Protein AF-A0A9E7CZN5-F1 (afdb_monomer_lite)

Structure (mmCIF, N/CA/C/O backbone):
data_AF-A0A9E7CZN5-F1
#
_entry.id   AF-A0A9E7CZN5-F1
#
loop_
_atom_site.group_PDB
_atom_site.id
_atom_site.type_symbol
_atom_site.label_atom_id
_atom_site.label_alt_id
_atom_site.label_comp_id
_atom_site.label_asym_id
_atom_site.label_entity_id
_atom_site.label_seq_id
_atom_site.pdbx_PDB_ins_code
_atom_site.Cartn_x
_atom_site.Cartn_y
_atom_site.Cartn_z
_atom_site.occupancy
_atom_site.B_iso_or_equiv
_atom_site.auth_seq_id
_atom_site.auth_comp_id
_atom_site.auth_asym_id
_atom_site.auth_atom_id
_atom_site.pdbx_PDB_model_num
ATOM 1 N N . MET A 1 1 ? -8.195 4.586 29.056 1.00 40.50 1 MET A N 1
ATOM 2 C CA . MET A 1 1 ? -7.686 4.539 27.667 1.00 40.50 1 MET A CA 1
ATOM 3 C C . MET A 1 1 ? -7.596 3.080 27.252 1.00 40.50 1 MET A C 1
ATOM 5 O O . MET A 1 1 ? -6.788 2.358 27.817 1.00 40.50 1 MET A O 1
ATOM 9 N N . LYS A 1 2 ? -8.501 2.608 26.383 1.00 40.16 2 LYS A N 1
ATOM 10 C CA . LYS A 1 2 ? -8.469 1.225 25.885 1.00 40.16 2 LYS A CA 1
ATOM 11 C C . LYS A 1 2 ? -7.324 1.099 24.885 1.00 40.16 2 LYS A C 1
ATOM 13 O O . LYS A 1 2 ? -7.206 1.904 23.971 1.00 40.16 2 LYS A O 1
ATOM 18 N N . THR A 1 3 ? -6.476 0.114 25.119 1.00 41.22 3 THR A N 1
ATOM 19 C CA . THR A 1 3 ? -5.294 -0.231 24.339 1.00 41.22 3 THR A CA 1
ATOM 20 C C . THR A 1 3 ? -5.680 -0.676 22.926 1.00 41.22 3 THR A C 1
ATOM 22 O O . THR A 1 3 ? -6.116 -1.802 22.701 1.00 41.22 3 THR A O 1
ATOM 25 N N . THR A 1 4 ? -5.492 0.214 21.954 1.00 48.31 4 THR A N 1
ATOM 26 C CA . THR A 1 4 ? -5.543 -0.019 20.501 1.00 48.31 4 THR A CA 1
ATOM 27 C C . THR A 1 4 ? -4.347 -0.872 20.055 1.00 48.31 4 THR A C 1
ATOM 29 O O . THR A 1 4 ? -3.471 -0.414 19.339 1.00 48.31 4 THR A O 1
ATOM 32 N N . LYS A 1 5 ? -4.237 -2.117 20.534 1.00 48.31 5 LYS A N 1
ATOM 33 C CA . LYS A 1 5 ? -3.150 -3.027 20.113 1.00 48.31 5 LYS A CA 1
ATOM 34 C C . LYS A 1 5 ? -3.569 -3.990 18.995 1.00 48.31 5 LYS A C 1
ATOM 36 O O . LYS A 1 5 ? -2.715 -4.612 18.385 1.00 48.31 5 LYS A O 1
ATOM 41 N N . VAL A 1 6 ? -4.872 -4.091 18.718 1.00 49.97 6 VAL A N 1
ATOM 42 C CA . VAL A 1 6 ? -5.435 -5.055 17.756 1.00 49.97 6 VAL A CA 1
ATOM 43 C C . VAL A 1 6 ? -5.527 -4.480 16.331 1.00 49.97 6 VAL A C 1
ATOM 45 O O . VAL A 1 6 ? -5.364 -5.228 15.378 1.00 49.97 6 VAL A O 1
ATOM 48 N N . SER A 1 7 ? -5.688 -3.160 16.147 1.00 60.56 7 SER A N 1
ATOM 49 C CA . SER A 1 7 ? -5.863 -2.580 14.800 1.00 60.56 7 SER A CA 1
ATOM 50 C C . SER A 1 7 ? -4.563 -2.437 13.998 1.00 60.56 7 SER A C 1
ATOM 52 O O . SER A 1 7 ? -4.599 -2.481 12.770 1.00 60.56 7 SER A O 1
ATOM 54 N N . THR A 1 8 ? -3.413 -2.266 14.660 1.00 78.00 8 THR A N 1
ATOM 55 C CA . THR A 1 8 ? -2.143 -1.960 13.978 1.00 78.00 8 THR A CA 1
ATOM 56 C C . THR A 1 8 ? -1.540 -3.179 13.279 1.00 78.00 8 THR A C 1
ATOM 58 O O . THR A 1 8 ? -1.093 -3.055 12.144 1.00 78.00 8 THR A O 1
ATOM 61 N N . GLU A 1 9 ? -1.571 -4.362 13.899 1.00 86.31 9 GLU A N 1
ATOM 62 C CA . GLU A 1 9 ? -1.021 -5.587 13.290 1.00 86.31 9 GLU A CA 1
ATOM 63 C C . GLU A 1 9 ? -1.851 -6.060 12.089 1.00 86.31 9 GLU A C 1
ATOM 65 O O . GLU A 1 9 ? -1.296 -6.435 11.057 1.00 86.31 9 GLU A O 1
ATOM 70 N N . GLU A 1 10 ? -3.182 -5.975 12.176 1.00 87.75 10 GLU A N 1
ATOM 71 C CA . GLU A 1 10 ? -4.067 -6.270 11.042 1.00 87.75 10 GLU A CA 1
ATOM 72 C C . GLU A 1 10 ? -3.834 -5.297 9.879 1.00 87.75 10 GLU A C 1
ATOM 74 O O . GLU A 1 10 ? -3.707 -5.723 8.729 1.00 87.75 10 GLU A O 1
ATOM 79 N N . THR A 1 11 ? -3.704 -3.998 10.176 1.00 90.12 11 THR A N 1
ATOM 80 C CA . THR A 1 11 ? -3.376 -2.973 9.172 1.00 90.12 11 THR A CA 1
ATOM 81 C C . THR A 1 11 ? -2.032 -3.270 8.508 1.00 90.12 11 THR A C 1
ATOM 83 O O . THR A 1 11 ? -1.922 -3.257 7.281 1.00 90.12 11 THR A O 1
ATOM 86 N N . ARG A 1 12 ? -1.013 -3.601 9.309 1.00 91.94 12 ARG A N 1
ATOM 87 C CA . ARG A 1 12 ? 0.331 -3.942 8.835 1.00 91.94 12 ARG A CA 1
ATOM 88 C C . ARG A 1 12 ? 0.308 -5.171 7.925 1.00 91.94 12 ARG A C 1
ATOM 90 O O . ARG A 1 12 ? 0.921 -5.157 6.858 1.00 91.94 12 ARG A O 1
ATOM 97 N N . LEU A 1 13 ? -0.459 -6.203 8.280 1.00 92.94 13 LEU A N 1
ATOM 98 C CA . LEU A 1 13 ? -0.645 -7.387 7.440 1.00 92.94 13 LEU A CA 1
ATOM 99 C C . LEU A 1 13 ? -1.313 -7.044 6.098 1.00 92.94 13 LEU A C 1
ATOM 101 O O . LEU A 1 13 ? -0.885 -7.532 5.052 1.00 92.94 13 LEU A O 1
ATOM 105 N N . LEU A 1 14 ? -2.334 -6.181 6.102 1.00 93.62 14 LEU A N 1
ATOM 106 C CA . LEU A 1 14 ? -2.981 -5.719 4.870 1.00 93.62 14 LEU A CA 1
ATOM 107 C C . LEU A 1 14 ? -2.009 -4.949 3.967 1.00 93.62 14 LEU A C 1
ATOM 109 O O . LEU A 1 14 ? -1.991 -5.185 2.758 1.00 93.62 14 LEU A O 1
ATOM 113 N N . ILE A 1 15 ? -1.180 -4.077 4.544 1.00 94.44 15 ILE A N 1
ATOM 114 C CA . ILE A 1 15 ? -0.148 -3.326 3.818 1.00 94.44 15 ILE A CA 1
ATOM 115 C C . ILE A 1 15 ? 0.880 -4.277 3.193 1.00 94.44 15 ILE A C 1
ATOM 117 O O . ILE A 1 15 ? 1.157 -4.170 1.999 1.00 94.44 15 ILE A O 1
ATOM 121 N N . ARG A 1 16 ? 1.381 -5.265 3.946 1.00 94.00 16 ARG A N 1
ATOM 122 C CA . ARG A 1 16 ? 2.297 -6.296 3.422 1.00 94.00 16 ARG A CA 1
ATOM 123 C C . ARG A 1 16 ? 1.699 -7.053 2.244 1.00 94.00 16 ARG A C 1
ATOM 125 O O . ARG A 1 16 ? 2.352 -7.207 1.215 1.00 94.00 16 ARG A O 1
ATOM 132 N N . ASN A 1 17 ? 0.440 -7.469 2.365 1.00 94.19 17 ASN A N 1
ATOM 133 C CA . ASN A 1 17 ? -0.261 -8.172 1.294 1.00 94.19 17 ASN A CA 1
ATOM 134 C C . ASN A 1 17 ? -0.416 -7.301 0.038 1.00 94.19 17 ASN A C 1
ATOM 136 O O . ASN A 1 17 ? -0.290 -7.805 -1.077 1.00 94.19 17 ASN A O 1
ATOM 140 N N . LEU A 1 18 ? -0.668 -5.997 0.198 1.00 94.62 18 LEU A N 1
ATOM 141 C CA . LEU A 1 18 ? -0.727 -5.049 -0.918 1.00 94.62 18 LEU A CA 1
ATOM 142 C C . LEU A 1 18 ? 0.634 -4.892 -1.611 1.00 94.62 18 LEU A C 1
ATOM 144 O O . LEU A 1 18 ? 0.691 -4.973 -2.839 1.00 94.62 18 LEU A O 1
ATOM 148 N N . ILE A 1 19 ? 1.718 -4.726 -0.844 1.00 93.88 19 ILE A N 1
ATOM 149 C CA . ILE A 1 19 ? 3.091 -4.641 -1.371 1.00 93.88 19 ILE A CA 1
ATOM 150 C C . ILE A 1 19 ? 3.442 -5.916 -2.143 1.00 93.88 19 ILE A C 1
ATOM 152 O O . ILE A 1 19 ? 3.862 -5.839 -3.298 1.00 93.88 19 ILE A O 1
ATOM 156 N N . GLN A 1 20 ? 3.232 -7.086 -1.533 1.00 92.75 20 GLN A N 1
ATOM 157 C CA . GLN A 1 20 ? 3.556 -8.370 -2.150 1.00 92.75 20 GLN A CA 1
ATOM 158 C C . GLN A 1 20 ? 2.764 -8.574 -3.442 1.00 92.75 20 GLN A C 1
ATOM 160 O O . GLN A 1 20 ? 3.341 -8.888 -4.477 1.00 92.75 20 GLN A O 1
ATOM 165 N N . LYS A 1 21 ? 1.460 -8.283 -3.428 1.00 93.50 21 LYS A N 1
ATOM 166 C CA . LYS A 1 21 ? 0.621 -8.377 -4.625 1.00 93.50 21 LYS A CA 1
ATOM 167 C C . LYS A 1 21 ? 1.079 -7.433 -5.740 1.00 93.50 21 LYS A C 1
ATOM 169 O O . LYS A 1 21 ? 1.017 -7.808 -6.909 1.00 93.50 21 LYS A O 1
ATOM 174 N N . ALA A 1 22 ? 1.523 -6.220 -5.411 1.00 92.62 22 ALA A N 1
ATOM 175 C CA . ALA A 1 22 ? 2.039 -5.278 -6.404 1.00 92.62 22 ALA A CA 1
ATOM 176 C C . ALA A 1 22 ? 3.351 -5.758 -7.033 1.00 92.62 22 ALA A C 1
ATOM 178 O O . ALA A 1 22 ? 3.530 -5.598 -8.243 1.00 92.62 22 ALA A O 1
ATOM 179 N N . LYS A 1 23 ? 4.205 -6.410 -6.235 1.00 90.31 23 LYS A N 1
ATOM 180 C CA . LYS A 1 23 ? 5.429 -7.069 -6.696 1.00 90.31 23 LYS A CA 1
ATOM 181 C C . LYS A 1 23 ? 5.119 -8.270 -7.594 1.00 90.31 23 LYS A C 1
ATOM 183 O O . LYS A 1 23 ? 5.620 -8.326 -8.711 1.00 90.31 23 LYS A O 1
ATOM 188 N N . ASP A 1 24 ? 4.246 -9.175 -7.156 1.00 91.69 24 ASP A N 1
ATOM 189 C CA . ASP A 1 24 ? 3.865 -10.384 -7.907 1.00 91.69 24 ASP A CA 1
ATOM 190 C C . ASP A 1 24 ? 3.157 -10.053 -9.228 1.00 91.69 24 ASP A C 1
ATOM 192 O O . ASP A 1 24 ? 3.290 -10.773 -10.214 1.00 91.69 24 ASP A O 1
ATOM 196 N N . SER A 1 25 ? 2.426 -8.936 -9.264 1.00 90.62 25 SER A N 1
ATOM 197 C CA . SER A 1 25 ? 1.765 -8.439 -10.479 1.00 90.62 25 SER A CA 1
ATOM 198 C C . SER A 1 25 ? 2.697 -7.619 -11.382 1.00 90.62 25 SER A C 1
ATOM 200 O O . SER A 1 25 ? 2.243 -7.106 -12.401 1.00 90.62 25 SER A O 1
ATOM 202 N N . ASN A 1 26 ? 3.970 -7.444 -11.002 1.00 88.50 26 ASN A N 1
ATOM 203 C CA . ASN A 1 26 ? 4.950 -6.587 -11.676 1.00 88.50 26 ASN A CA 1
ATOM 204 C C . ASN A 1 26 ? 4.460 -5.138 -11.907 1.00 88.50 26 ASN A C 1
ATOM 206 O O . ASN A 1 26 ? 4.810 -4.494 -12.894 1.00 88.50 26 ASN A O 1
ATOM 210 N N . LEU A 1 27 ? 3.609 -4.630 -11.007 1.00 88.38 27 LEU A N 1
ATOM 211 C CA . LEU A 1 27 ? 3.007 -3.295 -11.104 1.00 88.38 27 LEU A CA 1
ATOM 212 C C . LEU A 1 27 ? 3.820 -2.232 -10.367 1.00 88.38 27 LEU A C 1
ATOM 214 O O . LEU A 1 27 ? 3.775 -1.059 -10.732 1.00 88.38 27 LEU A O 1
ATOM 218 N N . ALA A 1 28 ? 4.546 -2.629 -9.323 1.00 86.25 28 ALA A N 1
ATOM 219 C CA . ALA A 1 28 ? 5.455 -1.747 -8.613 1.00 86.25 28 ALA A CA 1
ATOM 220 C C . ALA A 1 28 ? 6.563 -2.543 -7.922 1.00 86.25 28 ALA A C 1
ATOM 222 O O . ALA A 1 28 ? 6.302 -3.521 -7.222 1.00 86.25 28 ALA A O 1
ATOM 223 N N . GLN A 1 29 ? 7.796 -2.070 -8.072 1.00 83.69 29 GLN A N 1
ATOM 224 C CA . GLN A 1 29 ? 8.963 -2.590 -7.375 1.00 83.69 29 GLN A CA 1
ATOM 225 C C . GLN A 1 29 ? 9.859 -1.423 -6.969 1.00 83.69 29 GLN A C 1
ATOM 227 O O . GLN A 1 29 ? 10.037 -0.473 -7.732 1.00 83.69 29 GLN A O 1
ATOM 232 N N . TRP A 1 30 ? 10.404 -1.488 -5.754 1.00 84.38 30 TRP A N 1
ATOM 233 C CA . TRP A 1 30 ? 11.379 -0.504 -5.303 1.00 84.38 30 TRP A CA 1
ATOM 234 C C . TRP A 1 30 ? 12.653 -0.579 -6.154 1.00 84.38 30 TRP A C 1
ATOM 236 O O . TRP A 1 30 ? 13.164 -1.668 -6.416 1.00 84.38 30 TRP A O 1
ATOM 246 N N . ASN A 1 31 ? 13.172 0.586 -6.536 1.00 79.94 31 ASN A N 1
ATOM 247 C CA . ASN A 1 31 ? 14.455 0.752 -7.207 1.00 79.94 31 ASN A CA 1
ATOM 248 C C . ASN A 1 31 ? 15.233 1.856 -6.478 1.00 79.94 31 ASN A C 1
ATOM 250 O O . ASN A 1 31 ? 14.687 2.932 -6.243 1.00 79.94 31 ASN A O 1
ATOM 254 N N . GLU A 1 32 ? 16.494 1.596 -6.130 1.00 77.69 32 GLU A N 1
ATOM 255 C CA . GLU A 1 32 ? 17.357 2.531 -5.391 1.00 77.69 32 GLU A CA 1
ATOM 256 C C . GLU A 1 32 ? 17.621 3.852 -6.1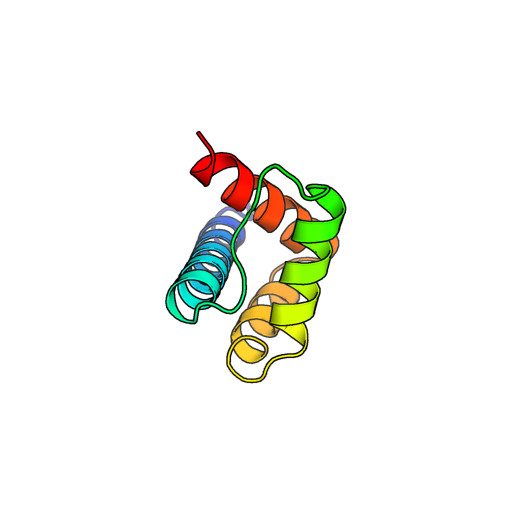27 1.00 77.69 32 GLU A C 1
ATOM 258 O O . GLU A 1 32 ? 17.951 4.847 -5.491 1.00 77.69 32 GLU A O 1
ATOM 263 N N . GLY A 1 33 ? 17.419 3.893 -7.447 1.00 83.56 33 GLY A N 1
ATOM 264 C CA . GLY A 1 33 ? 17.489 5.122 -8.239 1.00 83.56 33 GLY A CA 1
ATOM 265 C C . GLY A 1 33 ? 16.275 6.052 -8.097 1.00 83.56 33 GLY A C 1
ATOM 266 O O . GLY A 1 33 ? 16.296 7.148 -8.654 1.00 83.56 33 GLY A O 1
ATOM 267 N N . LEU A 1 34 ? 15.211 5.641 -7.396 1.00 85.62 34 LEU A N 1
ATOM 268 C CA . LEU A 1 34 ? 14.011 6.454 -7.179 1.00 85.62 34 LEU A CA 1
ATOM 269 C C . LEU A 1 34 ? 14.081 7.216 -5.854 1.00 85.62 34 LEU A C 1
ATOM 271 O O . LEU A 1 34 ? 14.644 6.745 -4.868 1.00 85.62 34 LEU A O 1
ATOM 275 N N . ASN A 1 35 ? 13.425 8.376 -5.786 1.00 92.38 35 ASN A N 1
ATOM 276 C CA . A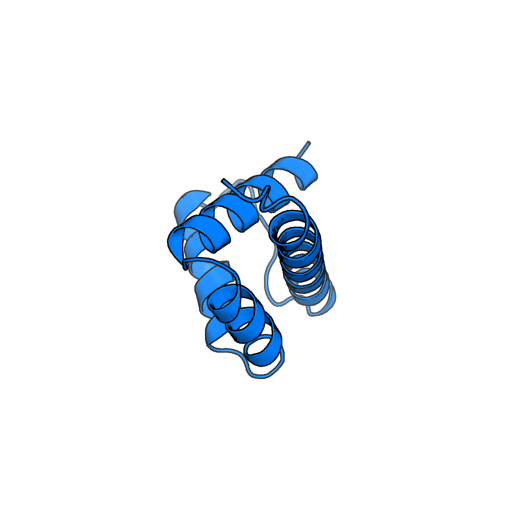SN A 1 35 ? 13.194 9.031 -4.505 1.00 92.38 35 ASN A CA 1
ATOM 277 C C . ASN A 1 35 ? 12.242 8.171 -3.655 1.00 92.38 35 ASN A C 1
ATOM 279 O O . ASN A 1 35 ? 11.139 7.825 -4.084 1.00 92.38 35 ASN A O 1
ATOM 283 N N . PHE A 1 36 ? 12.665 7.825 -2.437 1.00 90.50 36 PHE A N 1
ATOM 284 C CA . PHE A 1 36 ? 11.901 6.920 -1.581 1.00 90.50 36 PHE A CA 1
ATOM 285 C C . PHE A 1 36 ? 10.523 7.459 -1.200 1.00 90.50 36 PHE A C 1
ATOM 287 O O . PHE A 1 36 ? 9.540 6.723 -1.281 1.00 90.50 36 PHE A O 1
ATOM 294 N N . ALA A 1 37 ? 10.434 8.736 -0.833 1.00 91.94 37 ALA A N 1
ATOM 295 C CA . ALA A 1 37 ? 9.166 9.350 -0.461 1.00 91.94 37 ALA A CA 1
ATOM 296 C C . ALA A 1 37 ? 8.205 9.389 -1.657 1.00 91.94 37 ALA A C 1
ATOM 298 O O . ALA A 1 37 ? 7.038 9.016 -1.533 1.00 91.94 37 ALA A O 1
ATOM 299 N N . GLU A 1 38 ? 8.704 9.765 -2.838 1.00 92.94 38 GLU A N 1
ATOM 300 C CA . GLU A 1 38 ? 7.897 9.767 -4.061 1.00 92.94 38 GLU A CA 1
ATOM 301 C C . GLU A 1 38 ? 7.397 8.366 -4.416 1.00 92.94 38 GLU A C 1
ATOM 303 O O . GLU A 1 38 ? 6.222 8.207 -4.749 1.00 92.94 38 GLU A O 1
ATOM 308 N N . PHE A 1 39 ? 8.246 7.343 -4.283 1.00 93.56 39 PHE A N 1
ATOM 309 C CA . PHE A 1 39 ? 7.854 5.955 -4.510 1.00 93.56 39 PHE A CA 1
ATOM 310 C C . PHE A 1 39 ? 6.751 5.502 -3.552 1.00 93.56 39 PHE A C 1
ATOM 312 O O . PHE A 1 39 ? 5.751 4.947 -4.002 1.00 93.56 39 PHE A O 1
ATOM 319 N N . VAL A 1 40 ? 6.894 5.766 -2.248 1.00 94.94 40 VAL A N 1
ATOM 320 C CA . VAL A 1 40 ? 5.881 5.413 -1.239 1.00 94.94 40 VAL A CA 1
ATOM 321 C C . VAL A 1 40 ? 4.541 6.074 -1.574 1.00 94.94 40 VAL A C 1
ATOM 323 O O . VAL A 1 40 ? 3.510 5.401 -1.620 1.00 94.94 40 VAL A O 1
ATOM 326 N N . HIS A 1 41 ? 4.540 7.374 -1.877 1.00 94.88 41 HIS A N 1
ATOM 327 C CA . HIS A 1 41 ? 3.314 8.085 -2.237 1.00 94.88 41 HIS A CA 1
ATOM 328 C C . HIS A 1 41 ? 2.713 7.602 -3.563 1.00 94.88 41 HIS A C 1
ATOM 330 O O . HIS A 1 41 ? 1.490 7.493 -3.681 1.00 94.88 41 HIS A O 1
ATOM 336 N N . ALA A 1 42 ? 3.539 7.300 -4.566 1.00 94.69 42 ALA A N 1
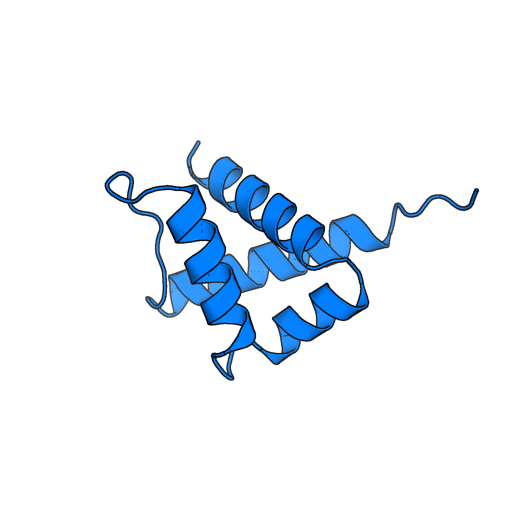ATOM 337 C CA . ALA A 1 42 ? 3.076 6.752 -5.837 1.00 94.69 42 ALA A CA 1
ATOM 338 C C . ALA A 1 42 ? 2.453 5.361 -5.654 1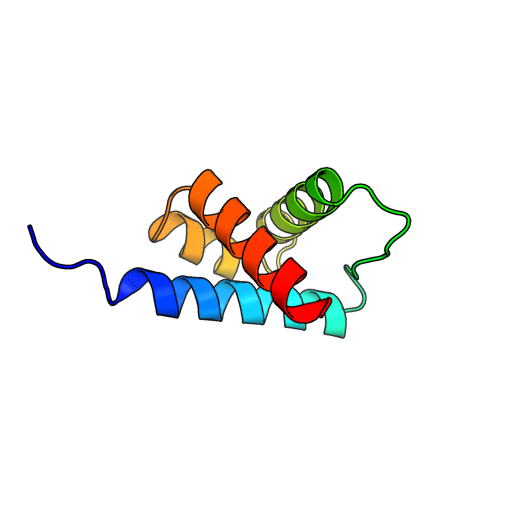.00 94.69 42 ALA A C 1
ATOM 340 O O . ALA A 1 42 ? 1.379 5.095 -6.196 1.00 94.69 42 ALA A O 1
ATOM 341 N N . LEU A 1 43 ? 3.075 4.506 -4.840 1.00 95.06 43 LEU A N 1
ATOM 342 C CA . LEU A 1 43 ? 2.578 3.172 -4.525 1.00 95.06 43 LEU A CA 1
ATOM 343 C C . LEU A 1 43 ? 1.250 3.229 -3.763 1.00 95.06 43 LEU A C 1
ATOM 345 O O . LEU A 1 43 ? 0.306 2.519 -4.104 1.00 95.06 43 LEU A O 1
ATOM 349 N N . TRP A 1 44 ? 1.128 4.130 -2.790 1.00 96.69 44 TRP A N 1
ATOM 350 C CA . TRP A 1 44 ? -0.137 4.337 -2.091 1.00 96.69 44 TRP A CA 1
ATOM 351 C C . TRP A 1 44 ? -1.254 4.801 -3.039 1.00 96.69 44 TRP A C 1
ATOM 353 O O . TRP A 1 44 ? -2.366 4.268 -3.029 1.00 96.69 44 TRP A O 1
ATOM 363 N N . ARG A 1 45 ? -0.952 5.741 -3.945 1.00 95.69 45 ARG A N 1
ATOM 364 C CA . ARG A 1 45 ? -1.901 6.184 -4.981 1.00 95.69 45 ARG A CA 1
ATOM 365 C C . ARG A 1 45 ? -2.297 5.050 -5.925 1.00 95.69 45 ARG A C 1
ATOM 367 O O . ARG A 1 45 ? -3.461 4.992 -6.319 1.00 95.69 45 ARG A O 1
ATOM 374 N N . LEU A 1 46 ? -1.368 4.159 -6.282 1.00 95.06 46 LEU A N 1
ATOM 375 C CA . LEU A 1 46 ? -1.675 2.953 -7.053 1.00 95.06 46 LEU A CA 1
ATOM 376 C C . LEU A 1 46 ? -2.694 2.091 -6.300 1.00 95.06 46 LEU A C 1
ATOM 378 O O . LEU A 1 46 ? -3.703 1.697 -6.887 1.00 95.06 46 LEU A O 1
ATOM 382 N N . PHE A 1 47 ? -2.483 1.865 -5.000 1.00 96.00 47 PHE A N 1
ATOM 383 C CA . PHE A 1 47 ? -3.393 1.066 -4.181 1.00 96.00 47 PHE A CA 1
ATOM 384 C C . PHE A 1 47 ? -4.805 1.644 -4.120 1.00 96.00 47 PHE A C 1
ATOM 386 O O . PHE A 1 47 ? -5.765 0.883 -4.174 1.00 96.00 47 PHE A O 1
ATOM 393 N N . LEU A 1 48 ? -4.951 2.968 -4.069 1.00 95.56 48 LEU A N 1
ATOM 394 C CA . LEU A 1 48 ? -6.262 3.622 -4.033 1.00 95.56 48 LEU A CA 1
ATOM 395 C C . LEU A 1 48 ? -6.985 3.655 -5.387 1.00 95.56 48 LEU A C 1
ATOM 397 O O . LEU A 1 48 ? -8.212 3.773 -5.429 1.00 95.56 48 LEU A O 1
ATOM 401 N N . ARG A 1 49 ? -6.248 3.592 -6.499 1.00 94.38 49 ARG A N 1
ATOM 402 C CA . ARG A 1 49 ? -6.806 3.803 -7.845 1.00 94.38 49 ARG A CA 1
ATOM 403 C C . ARG A 1 49 ? -7.060 2.517 -8.610 1.00 94.38 49 ARG A C 1
ATOM 405 O O . ARG A 1 49 ? -7.999 2.471 -9.394 1.00 94.38 49 ARG A O 1
ATOM 412 N N . HIS A 1 50 ? -6.232 1.501 -8.410 1.00 93.12 50 HIS A N 1
ATOM 413 C CA . HIS A 1 50 ? -6.290 0.280 -9.197 1.00 93.12 50 HIS A CA 1
ATOM 414 C C . HIS A 1 50 ? -7.258 -0.731 -8.561 1.00 93.12 50 HIS A C 1
ATOM 416 O O . HIS A 1 50 ? -7.147 -1.052 -7.375 1.00 93.12 50 HIS A O 1
ATOM 422 N N . ASP A 1 51 ? -8.201 -1.256 -9.350 1.00 91.38 51 ASP A N 1
ATOM 423 C CA . ASP A 1 51 ? -9.348 -2.041 -8.859 1.00 91.38 51 ASP A CA 1
ATOM 424 C C . ASP A 1 51 ? -8.944 -3.265 -8.029 1.00 91.38 51 ASP A C 1
ATOM 426 O O . ASP A 1 51 ? -9.590 -3.606 -7.037 1.00 91.38 51 ASP A O 1
ATOM 430 N N . SER A 1 52 ? -7.821 -3.897 -8.379 1.00 90.88 52 SER A N 1
ATOM 431 C CA . SER A 1 52 ? -7.313 -5.069 -7.658 1.00 90.88 52 SER A CA 1
ATOM 432 C C . SER A 1 52 ? -6.787 -4.764 -6.244 1.00 90.88 52 SER A C 1
ATOM 434 O O . SER A 1 52 ? -6.605 -5.704 -5.463 1.00 90.88 52 SER A O 1
ATOM 436 N N . PHE A 1 53 ? -6.546 -3.495 -5.900 1.00 93.81 53 PHE A N 1
ATOM 437 C CA . PHE A 1 53 ? -5.982 -3.064 -4.614 1.00 93.81 53 PHE A CA 1
ATOM 438 C C . PHE A 1 53 ? -6.936 -2.167 -3.817 1.00 93.81 53 PHE A C 1
ATOM 440 O O . PHE A 1 53 ? -6.957 -2.241 -2.585 1.00 93.81 53 PHE A O 1
ATOM 447 N N . LYS A 1 54 ? -7.771 -1.381 -4.509 1.00 93.88 54 LYS A N 1
ATOM 448 C CA . LYS A 1 54 ? -8.636 -0.339 -3.937 1.00 93.88 54 LYS A CA 1
ATOM 449 C C . LYS A 1 54 ? -9.494 -0.814 -2.770 1.00 93.88 54 LYS A C 1
ATOM 451 O O . LYS A 1 54 ? -9.600 -0.121 -1.763 1.00 93.88 54 LYS A O 1
ATOM 456 N N . ASN A 1 55 ? -10.062 -2.017 -2.857 1.00 94.38 55 ASN A N 1
ATOM 457 C CA . ASN A 1 55 ? -10.877 -2.571 -1.772 1.00 94.38 55 ASN A CA 1
ATOM 458 C C . ASN A 1 55 ? -10.079 -2.770 -0.476 1.00 94.38 55 ASN A C 1
ATOM 460 O O . ASN A 1 55 ? -10.579 -2.466 0.603 1.00 94.38 55 ASN A O 1
ATOM 464 N N . SER A 1 56 ? -8.841 -3.257 -0.566 1.00 93.25 56 SER A N 1
ATOM 465 C CA . SER A 1 56 ? -7.973 -3.439 0.603 1.00 93.25 56 SER A CA 1
ATOM 466 C C . SER A 1 56 ? -7.415 -2.108 1.107 1.00 93.25 56 SER A C 1
ATOM 468 O O . SER A 1 56 ? -7.353 -1.902 2.315 1.00 93.25 56 SER A O 1
ATOM 470 N N . ALA A 1 57 ? -7.089 -1.179 0.206 1.00 94.25 57 ALA A N 1
ATOM 471 C CA . ALA A 1 57 ? -6.653 0.168 0.575 1.00 94.25 57 ALA A CA 1
ATOM 472 C C . ALA A 1 57 ? -7.745 0.936 1.345 1.00 94.25 57 ALA A C 1
ATOM 474 O O . ALA A 1 57 ? -7.480 1.526 2.388 1.00 94.25 57 ALA A O 1
ATOM 475 N N . ASN A 1 58 ? -9.003 0.837 0.906 1.00 94.06 58 ASN A N 1
ATOM 476 C CA . ASN A 1 58 ? -10.138 1.433 1.613 1.00 94.06 58 ASN A CA 1
ATOM 477 C C . ASN A 1 58 ? -10.395 0.778 2.979 1.00 94.06 58 ASN A C 1
ATOM 479 O O . ASN A 1 58 ? -10.790 1.463 3.918 1.00 94.06 58 ASN A O 1
ATOM 483 N N . LYS A 1 59 ? -10.150 -0.533 3.128 1.00 93.00 59 LYS A N 1
ATOM 484 C CA . LYS A 1 59 ? -10.223 -1.196 4.444 1.00 93.00 59 LYS A CA 1
ATOM 485 C C . LYS A 1 59 ? -9.201 -0.621 5.422 1.00 93.00 59 LYS A C 1
ATOM 487 O O . LYS A 1 59 ? -9.557 -0.388 6.570 1.00 93.00 59 LYS A O 1
ATOM 492 N N . ILE A 1 60 ? -7.980 -0.351 4.958 1.00 93.00 60 ILE A N 1
ATOM 493 C CA . ILE A 1 60 ? -6.940 0.306 5.760 1.00 93.00 60 ILE A CA 1
ATOM 494 C C . ILE A 1 60 ? -7.400 1.710 6.177 1.00 93.00 60 ILE A C 1
ATOM 496 O O . ILE A 1 60 ? -7.340 2.039 7.357 1.00 93.00 60 ILE A O 1
ATOM 500 N N . LEU A 1 61 ? -7.950 2.506 5.253 1.00 92.38 61 LEU A N 1
ATOM 501 C CA . LEU A 1 61 ? -8.463 3.852 5.559 1.00 92.38 61 LEU A CA 1
ATOM 502 C C . LEU A 1 61 ? -9.650 3.871 6.537 1.00 92.38 61 LEU A C 1
ATOM 504 O O . LEU A 1 61 ? -9.881 4.872 7.209 1.00 92.38 61 LEU A O 1
ATOM 508 N N . ASN A 1 62 ? -10.393 2.769 6.652 1.00 92.00 62 ASN A N 1
ATOM 509 C CA . ASN A 1 62 ? -11.437 2.626 7.669 1.00 92.00 62 ASN A CA 1
ATOM 510 C C . ASN A 1 62 ? -10.875 2.294 9.063 1.00 92.00 62 ASN A C 1
ATOM 512 O O . ASN A 1 62 ? -11.603 2.394 10.049 1.00 92.00 62 ASN A O 1
ATOM 516 N N . GLN A 1 63 ? -9.613 1.863 9.154 1.00 90.56 63 GLN A N 1
ATOM 517 C CA . GLN A 1 63 ? -8.945 1.488 10.404 1.00 90.56 63 GLN A CA 1
ATOM 518 C C . GLN A 1 63 ? -7.995 2.579 10.904 1.00 90.56 63 GLN A C 1
ATOM 520 O O . GLN A 1 63 ? -7.840 2.752 12.114 1.00 90.56 63 GLN A O 1
ATOM 525 N N . VAL A 1 64 ? -7.354 3.304 9.986 1.00 91.50 64 VAL A N 1
ATOM 526 C CA . VAL A 1 64 ? -6.320 4.296 10.284 1.00 91.50 64 VAL A CA 1
ATOM 527 C C . VAL A 1 64 ? -6.409 5.514 9.368 1.00 91.50 64 VAL A C 1
ATOM 529 O O . VAL A 1 64 ? -7.000 5.461 8.293 1.00 91.50 64 VAL A O 1
ATOM 532 N N . SER A 1 65 ? -5.784 6.621 9.778 1.00 92.44 65 SER A N 1
ATOM 533 C CA . SER A 1 65 ? -5.634 7.784 8.903 1.00 92.44 65 SER A CA 1
ATOM 534 C C . SER A 1 65 ? -4.719 7.473 7.716 1.00 92.44 65 SER A C 1
ATOM 536 O O . SER A 1 65 ? -3.827 6.628 7.800 1.00 92.44 65 SER A O 1
ATOM 538 N N . GLU A 1 66 ? -4.907 8.201 6.615 1.00 93.31 66 GLU A N 1
ATOM 539 C CA . GLU A 1 66 ? -4.072 8.060 5.420 1.00 93.31 66 GLU A CA 1
ATOM 540 C C . GLU A 1 66 ? -2.584 8.279 5.723 1.00 93.31 66 GLU A C 1
ATOM 542 O O . GLU A 1 66 ? -1.752 7.476 5.312 1.00 93.31 66 GLU A O 1
ATOM 547 N N . ASN A 1 67 ? -2.247 9.310 6.505 1.00 93.69 67 ASN A N 1
ATOM 548 C CA . ASN A 1 67 ? -0.859 9.582 6.886 1.00 93.69 67 ASN A CA 1
ATOM 549 C C . ASN A 1 67 ? -0.241 8.401 7.646 1.00 93.69 67 ASN A C 1
ATOM 551 O O . ASN A 1 67 ? 0.866 7.984 7.323 1.00 93.69 67 ASN A O 1
ATOM 555 N N . TYR A 1 68 ? -0.980 7.807 8.588 1.00 92.75 68 TYR A N 1
ATOM 556 C CA . TYR A 1 68 ? -0.489 6.661 9.355 1.00 92.75 68 TYR A CA 1
ATOM 557 C C . TYR A 1 68 ? -0.352 5.398 8.485 1.00 92.75 68 TYR A C 1
ATOM 559 O O . TYR A 1 68 ? 0.583 4.620 8.656 1.00 92.75 68 TYR A O 1
ATOM 567 N N . ALA A 1 69 ? -1.237 5.209 7.499 1.00 93.56 69 ALA A N 1
ATOM 568 C CA . ALA A 1 69 ? -1.103 4.141 6.507 1.00 93.56 69 ALA A CA 1
ATOM 569 C C . ALA A 1 69 ? 0.137 4.326 5.614 1.00 93.56 69 ALA A C 1
ATOM 571 O O . ALA A 1 69 ? 0.838 3.356 5.330 1.00 93.56 69 ALA A O 1
ATOM 572 N N . ILE A 1 70 ? 0.424 5.562 5.192 1.00 95.00 70 ILE A N 1
ATOM 573 C CA . ILE A 1 70 ? 1.608 5.911 4.394 1.00 95.00 70 ILE A CA 1
ATOM 574 C C . ILE A 1 70 ? 2.894 5.699 5.204 1.00 95.00 70 ILE A C 1
ATOM 576 O O . ILE A 1 70 ? 3.858 5.150 4.674 1.00 95.00 70 ILE A O 1
ATOM 580 N N . GLU A 1 71 ? 2.908 6.082 6.482 1.00 93.81 71 GLU A N 1
ATOM 581 C CA . GLU A 1 71 ? 4.032 5.827 7.393 1.00 93.81 71 GLU A CA 1
ATOM 582 C C . GLU A 1 71 ? 4.293 4.324 7.543 1.00 93.81 71 GLU A C 1
ATOM 584 O O . GLU A 1 71 ? 5.414 3.872 7.314 1.00 93.81 71 GLU A O 1
ATOM 589 N N . MET A 1 72 ? 3.255 3.524 7.815 1.00 93.69 72 MET A N 1
ATOM 590 C CA . MET A 1 72 ? 3.393 2.063 7.871 1.00 93.69 72 MET A CA 1
ATOM 591 C C . MET A 1 72 ? 3.862 1.466 6.543 1.00 93.69 72 MET A C 1
ATOM 593 O O . MET A 1 72 ? 4.678 0.548 6.533 1.00 93.69 72 MET A O 1
ATOM 597 N N . LEU A 1 73 ? 3.372 1.974 5.411 1.00 94.88 73 LEU A N 1
ATOM 598 C CA . LEU A 1 73 ? 3.828 1.550 4.089 1.00 94.88 73 LEU A CA 1
ATOM 599 C C . LEU A 1 73 ? 5.328 1.819 3.910 1.00 94.88 73 LEU A C 1
ATOM 601 O O . LEU A 1 73 ? 6.051 0.950 3.424 1.00 94.88 73 LEU A O 1
ATOM 605 N N . ALA A 1 74 ? 5.803 2.995 4.323 1.00 94.25 74 ALA A N 1
ATOM 606 C CA . ALA A 1 74 ? 7.219 3.332 4.282 1.00 94.25 74 ALA A CA 1
ATOM 607 C C . ALA A 1 74 ? 8.050 2.403 5.182 1.00 94.25 74 ALA A C 1
ATOM 609 O O . ALA A 1 74 ? 9.069 1.883 4.728 1.00 94.25 74 ALA A O 1
ATOM 610 N N . GLU A 1 75 ? 7.607 2.151 6.417 1.00 93.50 75 GLU A N 1
ATOM 611 C CA . GLU A 1 75 ? 8.265 1.215 7.340 1.00 93.50 75 GLU A CA 1
ATOM 612 C C . GLU A 1 75 ? 8.404 -0.181 6.727 1.00 93.50 75 GLU A C 1
ATOM 614 O O . GLU A 1 75 ? 9.489 -0.762 6.738 1.00 93.50 75 GLU A O 1
ATOM 619 N N . GLU A 1 76 ? 7.319 -0.704 6.155 1.00 92.38 76 GLU A N 1
ATOM 620 C CA . GLU A 1 76 ? 7.294 -2.042 5.571 1.00 92.38 76 GLU A CA 1
ATOM 621 C C . GLU A 1 76 ? 8.223 -2.150 4.362 1.00 92.38 76 GLU A C 1
ATOM 623 O O . GLU A 1 76 ? 9.029 -3.076 4.292 1.00 92.38 76 GLU A O 1
ATOM 628 N N . I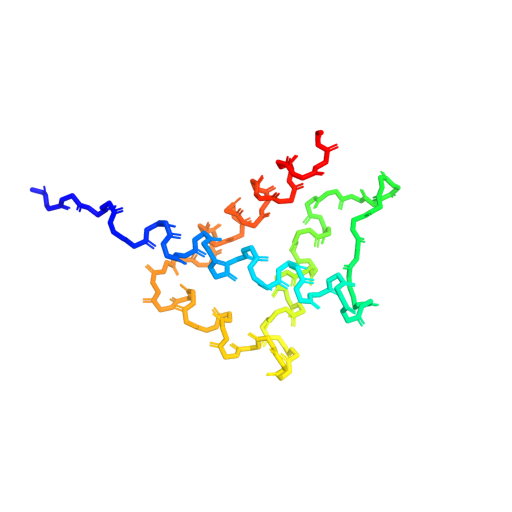LE A 1 77 ? 8.204 -1.176 3.448 1.00 90.75 77 ILE A N 1
ATOM 629 C CA . ILE A 1 77 ? 9.126 -1.182 2.305 1.00 90.75 77 ILE 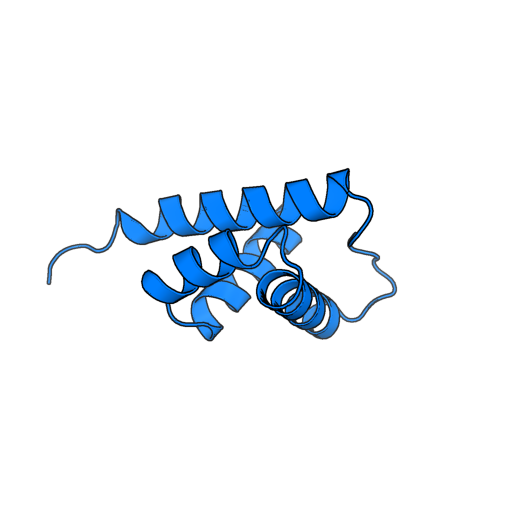A CA 1
ATOM 630 C C . ILE A 1 77 ? 10.574 -1.064 2.785 1.00 90.75 77 ILE A C 1
ATOM 632 O O . ILE A 1 77 ? 11.438 -1.761 2.262 1.00 90.75 77 ILE A O 1
ATOM 636 N N . ASN A 1 78 ? 10.853 -0.218 3.780 1.00 88.88 78 ASN A N 1
ATOM 637 C CA . ASN A 1 78 ? 12.200 -0.063 4.320 1.00 88.88 78 ASN A CA 1
ATOM 638 C C . ASN A 1 78 ? 12.699 -1.344 5.009 1.00 88.88 78 ASN A C 1
ATOM 640 O O . ASN A 1 78 ? 13.871 -1.678 4.886 1.00 88.88 78 ASN A O 1
ATOM 644 N N . SER A 1 79 ? 11.812 -2.093 5.672 1.00 84.25 79 SER A N 1
ATOM 645 C CA . SER A 1 79 ? 12.153 -3.364 6.325 1.00 84.25 79 SER A CA 1
ATOM 646 C C . SER A 1 79 ? 12.558 -4.472 5.347 1.00 84.25 79 SER A C 1
ATOM 648 O O . SER A 1 79 ? 13.354 -5.331 5.705 1.00 84.25 79 SER A O 1
ATOM 650 N N . VAL A 1 80 ? 12.047 -4.433 4.110 1.00 73.25 80 VAL A N 1
ATOM 651 C CA . VAL A 1 80 ? 12.333 -5.425 3.058 1.00 73.25 80 VAL A CA 1
ATOM 652 C C . VAL A 1 80 ? 13.568 -5.048 2.223 1.00 73.25 80 VAL A C 1
ATOM 654 O O . VAL A 1 80 ? 14.057 -5.866 1.448 1.00 73.25 80 VAL A O 1
ATOM 657 N N . LYS A 1 81 ? 14.080 -3.816 2.352 1.00 65.00 81 LYS A N 1
ATOM 658 C CA . LYS A 1 81 ? 15.329 -3.390 1.694 1.00 65.00 81 LYS A CA 1
ATOM 659 C C . LYS A 1 81 ? 16.591 -3.913 2.388 1.00 65.00 81 LYS A C 1
ATOM 661 O O . LYS A 1 81 ? 17.637 -3.919 1.744 1.00 65.00 81 LYS A O 1
ATOM 666 N N . SER A 1 82 ? 16.493 -4.266 3.671 1.00 45.22 82 SER A N 1
ATOM 667 C CA . SER A 1 82 ? 17.610 -4.733 4.506 1.00 45.22 82 SER A CA 1
ATOM 668 C C . SER A 1 82 ? 17.909 -6.216 4.339 1.00 45.22 82 SER A C 1
ATOM 670 O O . SER A 1 82 ? 16.953 -6.995 4.124 1.00 45.22 82 SER A O 1
#

Foldseek 3Di:
DDDPPPLPVVLLVLLVVLVVVCVVVVNDDDDPPDDLLVRLVVSLVCQCPPPVRNVSSVVSVVRDPPVVSSVSNSVVNVVVVD

Radius of gyration: 12.63 Å; chains: 1; bounding box: 29×20×39 Å

Sequence (82 aa):
MKTTKVSTEETRLLIRNLIQKAKDSNLAQWNEGLNFAEFVHALWRLFLRHDSFKNSANKILNQVSENYAIEMLAEEINSVKS

Organism: NCBI:txid2926907

pLDDT: mean 86.67, std 14.24, range [40.16, 96.69]

Secondary structure (DSSP, 8-state):
-----HHHHHHHHHHHHHHHHHHHTTS----TTS-HHHHHHHHHHHHHHSHHHHHHHHHHHTTS-HHHHHHHHHHHHHHHH-